Protein AF-T1DB66-F1 (afdb_monomer_lite)

Organism: NCBI:txid410659

InterPro domains:
  IPR004456 2,3-bisphosphoglycerate-independent phosphoglycerate mutase [PTHR31209] (3-156)
  IPR006124 Metalloenzyme [PF01676] (29-159)
  IPR017850 Alkaline-phosphatase-like, core domain superfamily [G3DSA:3.40.720.10] (2-160)
  IPR017850 Alkaline-phosphatase-like, core domain superfamily [SSF53649] (9-157)

Radius of gyration: 20.49 Å; chains: 1; bounding box: 53×34×54 Å

Foldseek 3Di:
DVFVVQLVVQCPDPVQVVCVVVVHDGPRGDDDDDDDDLDQDDAPCNVPVWAAAEEAQDPVRQVVCVSNVHHYDDDVQRNLELRRDLQRQLVSQVVCVVVTVYYHRDRNHLQVCLVVLHVPSNVVSVVSNVVSCVVVVVCVVPDDDDDDDPDDRHSDDPDD

Structure (mmCIF, N/CA/C/O backbone):
data_AF-T1DB66-F1
#
_entry.id   AF-T1DB66-F1
#
loop_
_atom_site.group_PDB
_atom_site.id
_atom_site.type_symbol
_atom_site.label_atom_id
_atom_site.label_alt_id
_atom_site.label_comp_id
_atom_site.label_asym_id
_atom_site.label_entity_id
_atom_site.label_seq_id
_atom_site.pdbx_PDB_ins_code
_atom_site.Cartn_x
_atom_site.Cartn_y
_atom_site.Cartn_z
_atom_site.occupancy
_atom_site.B_iso_or_equiv
_atom_site.auth_seq_id
_atom_site.auth_comp_id
_atom_site.auth_asym_id
_atom_site.auth_atom_id
_atom_site.pdbx_PDB_model_num
ATOM 1 N N . ALA A 1 1 ? 31.732 4.441 -11.601 1.00 86.69 1 ALA A N 1
ATOM 2 C CA . ALA A 1 1 ? 32.270 3.339 -10.769 1.00 86.69 1 ALA A CA 1
ATOM 3 C C . ALA A 1 1 ? 31.215 2.280 -10.429 1.00 86.69 1 ALA A C 1
ATOM 5 O O . ALA A 1 1 ? 31.373 1.146 -10.861 1.00 86.69 1 ALA A O 1
ATOM 6 N N . TYR A 1 2 ? 30.156 2.599 -9.664 1.00 96.38 2 TYR A N 1
ATOM 7 C CA . TYR A 1 2 ? 29.109 1.614 -9.329 1.00 96.38 2 TYR A CA 1
ATOM 8 C C . TYR A 1 2 ? 28.298 1.175 -10.556 1.00 96.38 2 TYR A C 1
ATOM 10 O O . TYR A 1 2 ? 28.236 -0.018 -10.832 1.00 96.38 2 TYR A O 1
ATOM 18 N N . LEU A 1 3 ? 27.742 2.133 -11.311 1.00 96.81 3 LEU A N 1
ATO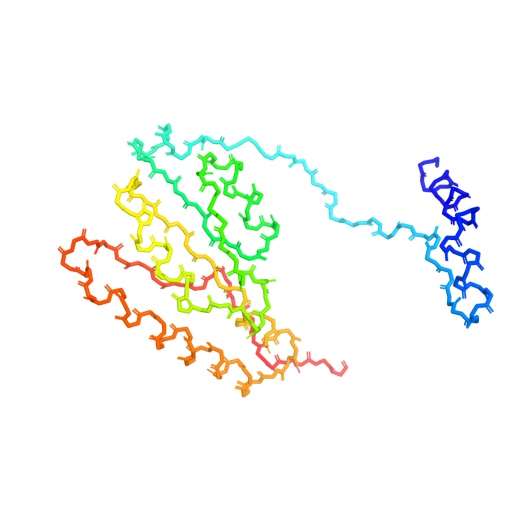M 19 C CA . LEU A 1 3 ? 26.930 1.846 -12.500 1.00 96.81 3 LEU A CA 1
ATOM 20 C C . LEU A 1 3 ? 27.727 1.089 -13.567 1.00 96.81 3 LEU A C 1
ATOM 22 O O . LEU A 1 3 ? 27.288 0.034 -14.000 1.00 96.81 3 LEU A O 1
ATOM 26 N N . ASP A 1 4 ? 28.958 1.516 -13.866 1.00 95.88 4 ASP A N 1
ATOM 27 C CA . ASP A 1 4 ? 29.831 0.796 -14.811 1.00 95.88 4 ASP A CA 1
ATOM 28 C C . ASP A 1 4 ? 30.073 -0.668 -14.409 1.00 95.88 4 ASP A C 1
ATOM 30 O O . ASP A 1 4 ? 30.190 -1.549 -15.259 1.00 95.88 4 ASP A O 1
ATOM 34 N N . LYS A 1 5 ? 30.180 -0.943 -13.102 1.00 97.44 5 LYS A N 1
ATOM 35 C CA . LYS A 1 5 ? 30.335 -2.307 -12.587 1.00 97.44 5 LYS A CA 1
ATOM 36 C C . LYS A 1 5 ? 29.024 -3.086 -12.683 1.00 97.44 5 LYS A C 1
ATOM 38 O O . LYS A 1 5 ? 29.056 -4.252 -13.062 1.00 97.44 5 LYS A O 1
ATOM 43 N N . ALA A 1 6 ? 27.902 -2.461 -12.333 1.00 97.38 6 ALA A N 1
ATOM 44 C CA . ALA A 1 6 ? 26.583 -3.071 -12.433 1.00 97.38 6 ALA A CA 1
ATOM 45 C C . ALA A 1 6 ? 26.258 -3.447 -13.882 1.00 97.38 6 ALA A C 1
ATOM 47 O O . ALA A 1 6 ? 25.860 -4.580 -14.122 1.00 97.38 6 ALA A O 1
ATOM 48 N N . MET A 1 7 ? 26.527 -2.552 -14.834 1.00 96.81 7 MET A N 1
ATOM 49 C CA . MET A 1 7 ? 26.301 -2.795 -16.256 1.00 96.81 7 MET A CA 1
ATOM 50 C C . MET A 1 7 ? 27.072 -4.014 -16.756 1.00 96.81 7 MET A C 1
ATOM 52 O O . MET A 1 7 ? 26.468 -4.920 -17.313 1.00 96.81 7 MET A O 1
ATOM 56 N N . LYS A 1 8 ? 28.371 -4.113 -16.444 1.00 96.75 8 LYS A N 1
ATOM 57 C CA . LYS A 1 8 ? 29.182 -5.293 -16.798 1.00 96.75 8 LYS A CA 1
ATOM 58 C C . LYS A 1 8 ? 28.616 -6.593 -16.225 1.00 96.75 8 LYS A C 1
ATOM 60 O O . LYS A 1 8 ? 28.530 -7.591 -16.926 1.00 96.75 8 LYS A O 1
ATOM 65 N N . ILE A 1 9 ? 28.220 -6.579 -14.950 1.00 97.69 9 ILE A N 1
ATOM 66 C CA . ILE A 1 9 ? 27.631 -7.756 -14.295 1.00 97.69 9 ILE A CA 1
ATOM 67 C C . ILE A 1 9 ? 26.308 -8.147 -14.964 1.00 97.69 9 ILE A C 1
ATOM 69 O O . ILE A 1 9 ? 26.048 -9.332 -15.157 1.00 97.69 9 ILE A O 1
ATOM 73 N N . LEU A 1 10 ? 25.469 -7.165 -15.293 1.00 97.75 10 LEU A N 1
ATOM 74 C CA . LEU A 1 10 ? 24.176 -7.410 -15.915 1.00 97.75 10 LEU A CA 1
ATOM 75 C C . LEU A 1 10 ? 24.330 -7.878 -17.367 1.00 97.75 10 LEU A C 1
ATOM 77 O O . LEU A 1 10 ? 23.611 -8.788 -17.764 1.00 97.75 10 LEU A O 1
ATOM 81 N N . ASP A 1 11 ? 25.261 -7.325 -18.142 1.00 96.38 11 ASP A N 1
ATOM 82 C CA . ASP A 1 11 ? 25.559 -7.778 -19.510 1.00 96.38 11 ASP A CA 1
ATOM 83 C C . ASP A 1 11 ? 25.968 -9.253 -19.553 1.00 96.38 11 ASP A C 1
ATOM 85 O O . ASP A 1 11 ? 25.517 -10.011 -20.414 1.00 96.38 11 ASP A O 1
ATOM 89 N N . ASP A 1 12 ? 26.775 -9.679 -18.582 1.00 96.88 12 ASP A N 1
ATOM 90 C CA . ASP A 1 12 ? 27.265 -11.053 -18.497 1.00 96.88 12 ASP A CA 1
ATOM 91 C C . ASP A 1 12 ? 26.245 -12.039 -17.897 1.00 96.88 12 ASP A C 1
ATOM 93 O O . ASP A 1 12 ? 26.504 -13.251 -17.879 1.00 96.88 12 ASP A O 1
ATOM 97 N N . SER A 1 13 ? 25.085 -11.559 -17.434 1.00 97.62 13 SER A N 1
ATOM 98 C CA . SER A 1 13 ? 24.057 -12.382 -16.789 1.00 97.62 13 SER A CA 1
ATOM 99 C C . SER A 1 13 ? 23.369 -13.333 -17.775 1.00 97.62 13 SER A C 1
ATOM 101 O O . SER A 1 13 ? 23.163 -13.023 -18.954 1.00 97.62 13 SER A O 1
ATOM 103 N N . GLU A 1 14 ? 22.987 -14.516 -17.291 1.00 98.06 14 GLU A N 1
ATOM 104 C CA . GLU A 1 14 ? 22.322 -15.526 -18.122 1.00 98.06 14 GLU A CA 1
ATOM 105 C C . GLU A 1 14 ? 20.940 -15.048 -18.588 1.00 98.06 14 GLU A C 1
ATOM 107 O O . GLU A 1 14 ? 20.538 -15.288 -19.728 1.00 98.06 14 GLU A O 1
ATOM 112 N N . GLU A 1 15 ? 20.241 -14.288 -17.745 1.00 97.50 15 GLU A N 1
ATOM 113 C CA . GLU A 1 15 ? 18.956 -13.673 -18.063 1.00 97.50 15 GLU A CA 1
ATOM 114 C C . GLU A 1 15 ? 19.081 -12.702 -19.240 1.00 97.50 15 GLU A C 1
ATOM 116 O O . GLU A 1 15 ? 18.256 -12.741 -20.155 1.00 97.50 15 GLU A O 1
ATOM 121 N N . ASN A 1 16 ? 20.115 -11.854 -19.263 1.00 97.81 16 ASN A N 1
ATOM 122 C CA . ASN A 1 16 ? 20.327 -10.920 -20.368 1.00 97.81 16 ASN A CA 1
ATOM 123 C C . ASN A 1 16 ? 20.791 -11.623 -21.645 1.00 97.81 16 ASN A C 1
ATOM 125 O O . ASN A 1 16 ? 20.285 -11.305 -22.725 1.00 97.81 16 ASN A O 1
ATOM 129 N N . LYS A 1 17 ? 21.641 -12.649 -21.540 1.00 97.56 17 LYS A N 1
ATOM 130 C CA . LYS A 1 17 ? 22.000 -13.508 -22.683 1.00 97.56 17 LYS A CA 1
ATOM 131 C C . LYS A 1 17 ? 20.776 -14.186 -23.299 1.00 97.56 17 LYS A C 1
ATOM 133 O O . LYS A 1 17 ? 20.667 -14.275 -24.522 1.00 97.56 17 LYS A O 1
ATOM 138 N N . GLU A 1 18 ? 19.843 -14.662 -22.480 1.00 98.00 18 GLU A N 1
ATOM 139 C CA . GLU A 1 18 ? 18.591 -15.269 -22.946 1.00 98.00 18 GLU A CA 1
ATOM 140 C C . GLU A 1 18 ? 17.634 -14.238 -23.568 1.00 98.00 18 GLU A C 1
ATOM 142 O O . GLU A 1 18 ? 16.999 -14.520 -24.586 1.00 98.00 18 GLU A O 1
ATOM 147 N N . ARG A 1 19 ? 17.549 -13.020 -23.015 1.00 97.88 19 ARG A N 1
ATOM 148 C CA . ARG A 1 19 ? 16.774 -11.920 -23.620 1.00 97.88 19 ARG A CA 1
ATOM 149 C C . ARG A 1 19 ? 17.280 -11.586 -25.019 1.00 97.88 19 ARG A C 1
ATOM 151 O O . ARG A 1 19 ? 16.474 -11.530 -25.946 1.00 97.88 19 ARG A O 1
ATOM 158 N N . VAL A 1 20 ? 18.596 -11.448 -25.181 1.00 97.25 20 VAL A N 1
ATOM 159 C CA . VAL A 1 20 ? 19.226 -11.170 -26.480 1.00 97.25 20 VAL A CA 1
ATOM 160 C C . VAL A 1 20 ? 18.987 -12.316 -27.465 1.00 97.25 20 VAL A C 1
ATOM 162 O O . VAL A 1 20 ? 18.602 -12.058 -28.603 1.00 97.25 20 VAL A O 1
ATOM 165 N N . ARG A 1 21 ? 19.109 -13.582 -27.032 1.00 97.94 21 ARG A N 1
ATOM 166 C CA . ARG A 1 21 ? 18.758 -14.755 -27.861 1.00 97.94 21 ARG A CA 1
ATOM 167 C C . ARG A 1 21 ? 17.312 -14.723 -28.363 1.00 97.94 21 ARG A C 1
ATOM 169 O O . ARG A 1 21 ? 17.048 -15.166 -29.476 1.00 97.94 21 ARG A O 1
ATOM 176 N N . LYS A 1 22 ? 16.386 -14.176 -27.572 1.00 98.12 22 LYS A N 1
ATOM 177 C CA . LYS A 1 22 ? 14.971 -13.979 -27.935 1.00 98.12 22 LYS A CA 1
ATOM 178 C C . LYS A 1 22 ? 14.699 -12.701 -28.741 1.00 98.12 22 LYS A C 1
ATOM 180 O O . LYS A 1 22 ? 13.539 -12.412 -29.020 1.00 98.12 22 LYS A O 1
ATOM 185 N N . GLY A 1 23 ? 15.723 -11.919 -29.087 1.00 97.88 23 GLY A N 1
ATOM 186 C CA . GLY A 1 23 ? 15.567 -10.629 -29.769 1.00 97.88 23 GLY A CA 1
ATOM 187 C C . GLY A 1 23 ? 14.956 -9.526 -28.894 1.00 97.88 23 GLY A C 1
ATOM 188 O O . GLY A 1 23 ? 14.465 -8.530 -29.420 1.00 97.88 23 GLY A O 1
ATOM 189 N N . LEU A 1 24 ? 14.954 -9.692 -27.568 1.00 97.88 24 LEU A N 1
ATOM 190 C CA . LEU A 1 24 ? 14.481 -8.685 -26.618 1.00 97.88 24 LEU A CA 1
ATOM 191 C C . LEU A 1 24 ? 15.626 -7.735 -26.219 1.00 97.88 24 LEU A C 1
ATOM 193 O O . LEU A 1 24 ? 16.776 -8.172 -26.142 1.00 97.88 24 LEU A O 1
ATOM 197 N N . PRO A 1 25 ? 15.333 -6.465 -25.873 1.00 96.94 25 PRO A N 1
ATOM 198 C CA . PRO A 1 25 ? 16.341 -5.546 -25.344 1.00 96.94 25 PRO A CA 1
ATOM 199 C C . PRO A 1 25 ? 16.990 -6.082 -24.060 1.00 96.94 25 PRO A C 1
ATOM 201 O O . PRO A 1 25 ? 16.287 -6.618 -23.196 1.00 96.94 25 PRO A O 1
ATOM 204 N N . SER A 1 26 ? 18.300 -5.905 -23.886 1.00 96.88 26 SER A N 1
ATOM 205 C CA . SER A 1 26 ? 18.981 -6.194 -22.618 1.00 96.88 26 SER A CA 1
ATOM 206 C C . SER A 1 26 ? 18.469 -5.278 -21.500 1.00 96.88 26 SER A C 1
ATOM 208 O O . SER A 1 26 ? 18.137 -4.115 -21.718 1.00 96.88 26 SER A O 1
ATOM 210 N N . ALA A 1 27 ? 18.387 -5.811 -20.287 1.00 97.00 27 ALA A N 1
ATOM 211 C CA . ALA A 1 27 ? 18.134 -5.074 -19.055 1.00 97.00 27 ALA A CA 1
ATOM 212 C C . ALA A 1 27 ? 19.462 -4.922 -18.294 1.00 97.00 27 ALA A C 1
ATOM 214 O O . ALA A 1 27 ? 19.671 -5.544 -17.252 1.00 97.00 27 ALA A O 1
ATOM 215 N N . ASN A 1 28 ? 20.392 -4.169 -18.877 1.00 96.62 28 ASN A N 1
ATOM 216 C CA . ASN A 1 28 ? 21.776 -4.042 -18.415 1.00 96.62 28 ASN A CA 1
ATOM 217 C C . ASN A 1 28 ? 22.108 -2.692 -17.769 1.00 96.62 28 ASN A C 1
ATOM 219 O O . ASN A 1 28 ? 23.195 -2.534 -17.233 1.00 96.62 28 ASN A O 1
ATOM 223 N N . GLU A 1 29 ? 21.178 -1.741 -17.759 1.00 96.38 29 GLU A N 1
ATOM 224 C CA . GLU A 1 29 ? 21.390 -0.425 -17.156 1.00 96.38 29 GLU A CA 1
ATOM 225 C C . GLU A 1 29 ? 20.513 -0.231 -15.913 1.00 96.38 29 GLU A C 1
ATOM 227 O O . GLU A 1 29 ? 19.344 -0.631 -15.888 1.00 96.38 29 GLU A O 1
ATOM 232 N N . LEU A 1 30 ? 21.063 0.415 -14.880 1.00 96.50 30 LEU A N 1
ATOM 233 C CA . LEU A 1 30 ? 20.331 0.737 -13.654 1.00 96.50 30 LEU A CA 1
ATOM 234 C C . LEU A 1 30 ? 19.946 2.218 -13.635 1.00 96.50 30 LEU A C 1
ATOM 236 O O . LEU A 1 30 ? 20.752 3.090 -13.314 1.00 96.50 30 LEU A O 1
ATOM 240 N N . LEU A 1 31 ? 18.669 2.502 -13.897 1.00 96.31 31 LEU A N 1
ATOM 241 C CA . LEU A 1 31 ? 18.116 3.855 -13.804 1.00 96.31 31 LEU A CA 1
ATOM 242 C C . LEU A 1 31 ? 17.861 4.238 -12.340 1.00 96.31 31 LEU A C 1
ATOM 244 O O . LEU A 1 31 ? 16.771 4.038 -11.798 1.00 96.31 31 LEU A O 1
ATOM 248 N N . LEU A 1 32 ? 18.883 4.788 -11.687 1.00 95.19 32 LEU A N 1
ATOM 249 C CA . LEU A 1 32 ? 18.780 5.278 -10.315 1.00 95.19 32 LEU A CA 1
ATOM 250 C C . LEU A 1 32 ? 18.108 6.653 -10.277 1.00 95.19 32 LEU A C 1
ATOM 252 O O . LEU A 1 32 ? 18.472 7.567 -11.014 1.00 95.19 32 LEU A O 1
ATOM 256 N N . ARG A 1 33 ? 17.143 6.817 -9.373 1.00 95.88 33 ARG A N 1
ATOM 257 C CA . ARG A 1 33 ? 16.490 8.101 -9.094 1.00 95.88 33 ARG A CA 1
ATOM 258 C C . ARG A 1 33 ? 15.990 8.145 -7.656 1.00 95.88 33 ARG A C 1
ATOM 260 O O . ARG A 1 33 ? 15.831 7.102 -7.030 1.00 95.88 33 ARG A O 1
ATOM 267 N N . GLY A 1 34 ? 15.694 9.346 -7.161 1.00 91.62 34 GLY A N 1
ATOM 268 C CA . GLY A 1 34 ? 15.118 9.525 -5.825 1.00 91.62 34 GLY A CA 1
ATOM 269 C C . GLY A 1 34 ? 16.110 9.233 -4.700 1.00 91.62 34 GLY A C 1
ATOM 270 O O . GLY A 1 34 ? 15.772 8.528 -3.755 1.00 91.62 34 GLY A O 1
ATOM 271 N N . ALA A 1 35 ? 17.339 9.750 -4.812 1.00 93.81 35 ALA A N 1
ATOM 272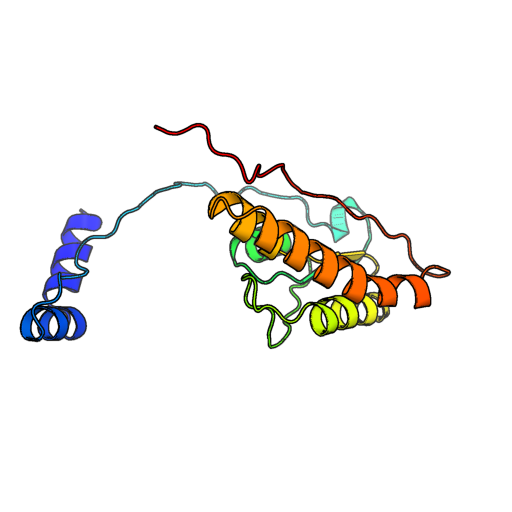 C CA . ALA A 1 35 ? 18.302 9.685 -3.719 1.00 93.81 35 ALA A CA 1
ATOM 273 C C . ALA A 1 35 ? 17.697 10.335 -2.465 1.00 93.81 35 ALA A C 1
ATOM 275 O O . ALA A 1 35 ? 17.283 11.493 -2.496 1.00 93.81 35 ALA A O 1
ATOM 276 N N . GLY A 1 36 ? 17.633 9.573 -1.378 1.00 89.19 36 GLY A N 1
ATOM 277 C CA . GLY A 1 36 ? 17.055 10.005 -0.115 1.00 89.19 36 GLY A CA 1
ATOM 278 C C . GLY A 1 36 ? 17.948 9.605 1.049 1.00 89.19 36 GLY A C 1
ATOM 279 O O . GLY A 1 36 ? 18.644 8.592 0.996 1.00 89.19 36 GLY A O 1
ATOM 280 N N . VAL A 1 37 ? 17.913 10.410 2.107 1.00 92.94 37 VAL A N 1
ATOM 281 C CA . VAL A 1 37 ? 18.499 10.069 3.405 1.00 92.94 37 VAL A CA 1
ATOM 282 C C . VAL A 1 37 ? 17.366 9.607 4.307 1.00 92.94 37 VAL A C 1
ATOM 284 O O . VAL A 1 37 ? 16.317 10.247 4.346 1.00 92.94 37 VAL A O 1
ATOM 287 N N . THR A 1 38 ? 17.566 8.507 5.029 1.00 91.12 38 THR A N 1
ATOM 288 C CA . THR A 1 38 ? 16.563 8.000 5.968 1.00 91.12 38 THR A CA 1
ATOM 289 C C . THR A 1 38 ? 16.335 9.024 7.085 1.00 91.12 38 THR A C 1
ATOM 291 O O . THR A 1 38 ? 17.267 9.281 7.855 1.00 91.12 38 THR A O 1
ATOM 294 N N . PRO A 1 39 ? 15.134 9.622 7.201 1.00 90.69 39 PRO A N 1
ATOM 295 C CA . PRO A 1 39 ? 14.848 10.548 8.284 1.00 90.69 39 PRO A CA 1
ATOM 296 C C . PRO A 1 39 ? 14.785 9.790 9.611 1.00 90.69 39 PRO A C 1
ATOM 298 O O . PRO A 1 39 ? 14.406 8.619 9.659 1.00 90.69 39 PRO A O 1
ATOM 301 N N . ARG A 1 40 ? 15.124 10.474 10.706 1.00 91.44 40 ARG A N 1
ATOM 302 C CA . ARG A 1 40 ? 14.807 9.982 12.049 1.00 91.44 40 ARG A CA 1
ATOM 303 C C . ARG A 1 40 ? 13.419 10.477 12.415 1.00 91.44 40 ARG A C 1
ATOM 305 O O . ARG A 1 40 ? 13.203 11.683 12.486 1.00 91.44 40 ARG A O 1
ATOM 312 N N . LEU A 1 41 ? 12.502 9.542 12.614 1.00 94.25 41 LEU A N 1
ATOM 313 C CA . LEU A 1 41 ? 11.178 9.818 13.149 1.00 94.25 41 LEU A CA 1
ATOM 314 C C . LEU A 1 41 ? 11.156 9.381 14.612 1.00 94.25 41 LEU A C 1
ATOM 316 O O . LEU A 1 41 ? 11.729 8.350 14.956 1.00 94.25 41 LEU A O 1
ATOM 320 N N . GLU A 1 42 ? 10.508 10.175 15.457 1.00 96.44 42 GLU A N 1
ATOM 321 C CA . GLU A 1 42 ? 10.105 9.719 16.785 1.00 96.44 42 GLU A CA 1
ATOM 322 C C . GLU A 1 42 ? 9.095 8.570 16.607 1.00 96.44 42 GLU A C 1
ATOM 324 O O . GLU A 1 42 ? 8.119 8.748 15.863 1.00 96.44 42 GLU A O 1
ATOM 329 N N . PRO A 1 43 ? 9.318 7.390 17.214 1.00 97.50 43 PRO A N 1
ATOM 330 C CA . PRO A 1 43 ? 8.386 6.274 17.123 1.00 97.50 43 PRO A CA 1
ATOM 331 C C . PRO A 1 43 ? 6.978 6.669 17.576 1.00 97.50 43 PRO A C 1
ATOM 333 O O . PRO A 1 43 ? 6.798 7.362 18.575 1.00 97.50 43 PRO A O 1
ATOM 336 N N . PHE A 1 44 ? 5.960 6.184 16.868 1.00 98.25 44 PHE A N 1
ATOM 337 C CA . PHE A 1 44 ? 4.554 6.508 17.111 1.00 98.25 44 PHE A CA 1
ATOM 338 C C . PHE A 1 44 ? 4.139 6.255 18.565 1.00 98.25 44 PHE A C 1
ATOM 340 O O . PHE A 1 44 ? 3.499 7.105 19.182 1.00 98.25 44 PHE A O 1
ATOM 347 N N . LYS A 1 45 ? 4.577 5.124 19.132 1.00 98.12 45 LYS A N 1
ATOM 348 C CA . LYS A 1 45 ? 4.338 4.776 20.534 1.00 98.12 45 LYS A CA 1
ATOM 349 C C . LYS A 1 45 ? 4.970 5.768 21.509 1.00 98.12 45 LYS A C 1
ATOM 351 O O . LYS A 1 45 ? 4.344 6.105 22.504 1.00 98.12 45 LYS A O 1
ATOM 356 N N . GLU A 1 46 ? 6.182 6.244 21.237 1.00 98.00 46 GLU A N 1
ATOM 357 C CA . GLU A 1 46 ? 6.861 7.222 22.099 1.00 98.00 46 GLU A CA 1
ATOM 358 C C . GLU A 1 46 ? 6.150 8.576 22.049 1.00 98.00 46 GLU A C 1
ATOM 360 O O . GLU A 1 46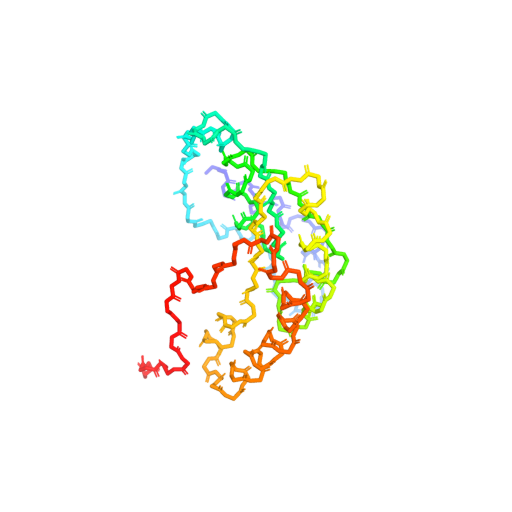 ? 5.897 9.184 23.086 1.00 98.00 46 GLU A O 1
ATOM 365 N N . LYS A 1 47 ? 5.735 8.991 20.849 1.00 98.06 47 LYS A N 1
ATOM 366 C CA . LYS A 1 47 ? 5.087 10.282 20.624 1.00 98.06 47 LYS A CA 1
ATOM 367 C C . LYS A 1 47 ? 3.655 10.362 21.159 1.00 98.06 47 LYS A C 1
ATOM 369 O O . LYS A 1 47 ? 3.241 11.410 21.651 1.00 98.06 47 LYS A O 1
ATOM 374 N N . TYR A 1 48 ? 2.876 9.292 21.001 1.00 98.19 48 TYR A N 1
ATOM 375 C CA . TYR A 1 48 ? 1.434 9.292 21.286 1.00 98.19 48 TYR A CA 1
ATOM 376 C C . TYR A 1 48 ? 1.023 8.367 22.436 1.00 98.19 48 TYR A C 1
ATOM 378 O O . TYR A 1 48 ? -0.115 8.449 22.886 1.00 98.19 48 TYR A O 1
ATOM 386 N N . GLY A 1 49 ? 1.911 7.494 22.918 1.00 98.19 49 GLY A N 1
ATOM 387 C CA . GLY A 1 49 ? 1.590 6.511 23.958 1.00 98.19 49 GLY A CA 1
ATOM 388 C C . GLY A 1 49 ? 0.684 5.365 23.491 1.00 98.19 49 GLY A C 1
ATOM 389 O O . GLY A 1 49 ? 0.157 4.648 24.333 1.00 98.19 49 GLY A O 1
ATOM 390 N N . LEU A 1 50 ? 0.497 5.204 22.176 1.00 98.12 50 LEU A N 1
ATOM 391 C CA . LEU A 1 50 ? -0.434 4.255 21.558 1.00 98.12 50 LEU A CA 1
ATOM 392 C C . LEU A 1 50 ? 0.303 3.196 20.732 1.00 98.12 50 LEU A C 1
ATOM 394 O O . LEU A 1 50 ? 1.299 3.500 20.068 1.00 98.12 50 LEU A O 1
ATOM 398 N N . GLU A 1 51 ? -0.214 1.970 20.717 1.00 98.06 51 GLU A N 1
ATOM 399 C CA . GLU A 1 51 ? 0.251 0.908 19.822 1.00 98.06 51 GLU A CA 1
ATOM 400 C C . GLU A 1 51 ? -0.397 1.067 18.444 1.00 98.06 51 GLU A C 1
ATOM 402 O O . GLU A 1 51 ? -1.620 1.076 18.298 1.00 98.06 51 GLU A O 1
ATOM 407 N N . GLY A 1 52 ? 0.431 1.206 17.411 1.00 98.38 52 GLY A N 1
ATOM 408 C CA . GLY A 1 52 ? -0.029 1.483 16.056 1.00 98.38 52 GLY A CA 1
ATOM 409 C C . GLY A 1 52 ? 0.337 0.384 15.065 1.00 98.38 52 GLY A C 1
ATOM 410 O O . GLY A 1 52 ? 1.431 -0.178 15.121 1.00 98.38 52 GLY A O 1
ATOM 411 N N . ALA A 1 53 ? -0.540 0.126 14.099 1.00 98.69 53 ALA A N 1
ATOM 412 C CA . ALA A 1 53 ? -0.301 -0.792 12.992 1.00 98.69 53 ALA A CA 1
ATOM 413 C C . ALA A 1 53 ? -0.528 -0.131 11.623 1.00 98.69 53 ALA A C 1
ATOM 415 O O . ALA A 1 53 ? -1.227 0.872 11.495 1.00 98.69 53 ALA A O 1
ATOM 416 N N . CYS A 1 54 ? 0.072 -0.694 10.574 1.00 98.62 54 CYS A N 1
ATOM 417 C CA . CYS A 1 54 ? -0.036 -0.218 9.197 1.00 98.62 54 CYS A CA 1
ATOM 418 C C . CYS A 1 54 ? -0.301 -1.386 8.243 1.00 98.62 54 CYS A C 1
ATOM 420 O O . CYS A 1 54 ? 0.499 -2.319 8.152 1.00 98.62 54 CYS A O 1
ATOM 422 N N . LEU A 1 55 ? -1.404 -1.309 7.498 1.00 98.44 55 LEU A N 1
ATOM 423 C CA . LEU A 1 55 ? -1.763 -2.235 6.431 1.00 98.44 55 LEU A CA 1
ATOM 424 C C . LEU A 1 55 ? -1.780 -1.482 5.099 1.00 98.44 55 LEU A C 1
ATOM 426 O O . LEU A 1 55 ? -2.676 -0.687 4.813 1.00 98.44 55 LEU A O 1
ATOM 430 N N . ALA A 1 56 ? -0.806 -1.774 4.240 1.00 97.31 56 ALA A N 1
ATOM 431 C CA . ALA A 1 56 ? -0.698 -1.183 2.912 1.00 97.31 56 ALA A CA 1
ATOM 432 C C . ALA A 1 56 ? -0.286 -2.231 1.873 1.00 97.31 56 ALA A C 1
ATOM 434 O O . ALA A 1 56 ? 0.350 -3.230 2.195 1.00 97.31 56 ALA A O 1
ATOM 435 N N . GLY A 1 57 ? -0.652 -1.990 0.611 1.00 92.88 57 GLY A N 1
ATOM 436 C CA . GLY A 1 57 ? -0.292 -2.869 -0.510 1.00 92.88 57 GLY A CA 1
ATOM 437 C C . GLY A 1 57 ? 0.983 -2.458 -1.251 1.00 92.88 57 GLY A C 1
ATOM 438 O O . GLY A 1 57 ? 1.323 -3.086 -2.245 1.00 92.88 57 GLY A O 1
ATOM 439 N N . ILE A 1 58 ? 1.659 -1.381 -0.826 1.00 94.25 58 ILE A N 1
ATOM 440 C CA . ILE A 1 58 ? 2.834 -0.843 -1.525 1.00 94.25 58 ILE A CA 1
ATOM 441 C C . ILE A 1 58 ? 4.029 -0.608 -0.587 1.00 94.25 58 ILE A C 1
ATOM 443 O O . ILE A 1 58 ? 3.830 -0.119 0.530 1.00 94.25 58 ILE A O 1
ATOM 447 N N . PRO A 1 59 ? 5.273 -0.870 -1.049 1.00 94.56 59 PRO A N 1
ATOM 448 C CA . PRO A 1 59 ? 6.476 -0.750 -0.225 1.00 94.56 59 PRO A CA 1
ATOM 449 C C . PRO A 1 59 ? 6.705 0.635 0.379 1.00 94.56 59 PRO A C 1
ATOM 451 O O . PRO A 1 59 ? 7.170 0.730 1.511 1.00 94.56 59 PRO A O 1
ATOM 454 N N . LEU A 1 60 ? 6.368 1.706 -0.351 1.00 95.19 60 LEU A N 1
ATOM 455 C CA . LEU A 1 60 ? 6.590 3.082 0.104 1.00 95.19 60 LEU A CA 1
ATOM 456 C C . LEU A 1 60 ? 5.861 3.363 1.426 1.00 95.19 60 LEU A C 1
ATOM 458 O O . LEU A 1 60 ? 6.479 3.798 2.393 1.00 95.19 60 LEU A O 1
ATOM 462 N N . ILE A 1 61 ? 4.565 3.047 1.491 1.00 96.88 61 ILE A N 1
ATOM 463 C CA . ILE A 1 61 ? 3.743 3.300 2.681 1.00 96.88 61 ILE A CA 1
ATOM 464 C C . ILE A 1 61 ? 4.142 2.373 3.830 1.00 96.88 61 ILE A C 1
ATOM 466 O O . ILE A 1 61 ? 4.252 2.824 4.968 1.00 96.88 61 ILE A O 1
ATOM 470 N N . THR A 1 62 ? 4.440 1.098 3.551 1.00 96.69 62 THR A N 1
ATOM 471 C CA . THR A 1 62 ? 4.955 0.194 4.592 1.00 96.69 62 THR A CA 1
ATOM 472 C C . THR A 1 62 ? 6.326 0.633 5.109 1.00 96.69 62 THR A C 1
ATOM 474 O O . THR A 1 62 ? 6.612 0.472 6.289 1.00 96.69 62 THR A O 1
ATOM 477 N N . GLY A 1 63 ? 7.167 1.226 4.258 1.00 96.00 63 GLY A N 1
ATOM 478 C CA . GLY A 1 63 ? 8.460 1.780 4.654 1.00 96.00 63 GLY A CA 1
ATOM 479 C C . GLY A 1 63 ? 8.301 2.960 5.610 1.00 96.00 63 GLY A C 1
ATOM 480 O O . GLY A 1 63 ? 8.950 2.987 6.652 1.00 96.00 63 GLY A O 1
ATOM 481 N N . ILE A 1 64 ? 7.385 3.884 5.304 1.00 96.19 64 ILE A N 1
ATOM 482 C CA . ILE A 1 64 ? 7.043 5.010 6.189 1.00 96.19 64 ILE A CA 1
ATOM 483 C C . ILE A 1 64 ? 6.459 4.502 7.511 1.00 96.19 64 ILE A C 1
ATOM 485 O O . ILE A 1 64 ? 6.902 4.933 8.571 1.00 96.19 64 ILE A O 1
ATOM 489 N N . GLY A 1 65 ? 5.519 3.551 7.464 1.00 97.25 65 GLY A N 1
ATOM 490 C CA . GLY A 1 65 ? 4.946 2.947 8.669 1.00 97.25 65 GLY A CA 1
ATOM 491 C C . GLY A 1 65 ? 6.012 2.308 9.560 1.00 97.25 65 GLY A C 1
ATOM 492 O O . GLY A 1 65 ? 6.018 2.537 10.763 1.00 97.25 65 GLY A O 1
ATOM 493 N N . ASN A 1 66 ? 6.967 1.590 8.964 1.00 96.88 66 ASN A N 1
ATOM 494 C CA . ASN A 1 66 ? 8.087 0.998 9.692 1.00 96.88 66 ASN A CA 1
ATOM 495 C C . ASN A 1 66 ? 9.012 2.056 10.309 1.00 96.88 66 ASN A C 1
ATOM 497 O O . ASN A 1 66 ? 9.413 1.917 11.459 1.00 96.88 66 ASN A O 1
ATOM 501 N N . LEU A 1 67 ? 9.331 3.128 9.572 1.00 97.00 67 LEU A N 1
ATOM 502 C CA . LEU A 1 67 ? 10.132 4.239 10.101 1.00 97.00 67 LEU A CA 1
ATOM 503 C C . LEU A 1 67 ? 9.437 4.949 11.267 1.00 97.00 67 LEU A C 1
ATOM 505 O O . LEU A 1 67 ? 10.110 5.391 12.190 1.00 97.00 67 LEU A O 1
ATOM 509 N N . ALA A 1 68 ? 8.107 5.031 11.239 1.00 97.38 68 ALA A N 1
ATOM 510 C CA . ALA A 1 68 ? 7.300 5.567 12.328 1.00 97.38 68 ALA A CA 1
ATOM 511 C C . ALA A 1 68 ? 7.091 4.566 13.482 1.00 97.38 68 ALA A C 1
ATOM 513 O O . ALA A 1 68 ? 6.407 4.894 14.445 1.00 97.38 68 ALA A O 1
ATOM 514 N N . GLY A 1 69 ? 7.642 3.350 13.413 1.00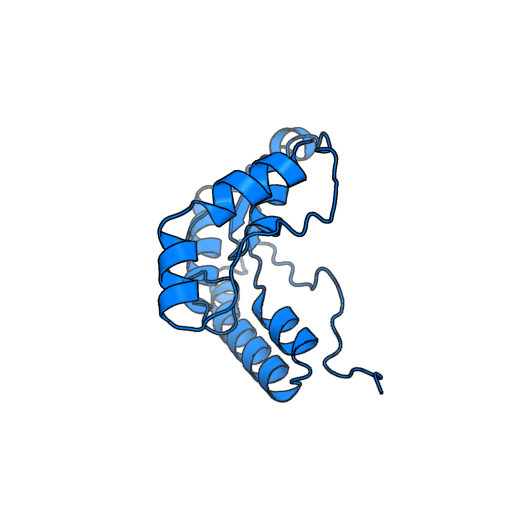 97.75 69 GLY A N 1
ATOM 515 C CA . GLY A 1 69 ? 7.495 2.336 14.461 1.00 97.75 69 GLY A CA 1
ATOM 516 C C . GLY A 1 69 ? 6.131 1.636 14.497 1.00 97.75 69 GLY A C 1
ATOM 517 O O . GLY A 1 69 ? 5.792 1.038 15.512 1.00 97.75 69 GLY A O 1
ATOM 518 N N . LEU A 1 70 ? 5.344 1.692 13.418 1.00 98.50 70 LEU A N 1
ATOM 519 C CA . LEU A 1 70 ? 4.070 0.976 13.318 1.00 98.50 70 LEU A CA 1
ATOM 520 C C . LEU A 1 70 ? 4.292 -0.509 13.005 1.00 98.50 70 LEU A C 1
ATOM 522 O O . LEU A 1 70 ? 5.114 -0.871 12.155 1.00 98.50 70 LEU A O 1
ATOM 526 N N . LYS A 1 71 ? 3.482 -1.382 13.607 1.00 98.50 71 LYS A N 1
ATOM 527 C CA . LYS A 1 71 ? 3.437 -2.806 13.268 1.00 98.50 71 LYS A CA 1
ATOM 528 C C . LYS A 1 71 ? 2.947 -2.993 11.833 1.00 98.50 71 LYS A C 1
ATOM 530 O O . LYS A 1 71 ? 1.809 -2.676 11.503 1.00 98.50 71 LYS A O 1
ATOM 535 N N . LEU A 1 72 ? 3.784 -3.561 10.968 1.00 98.38 72 LEU A N 1
ATOM 536 C CA . LEU A 1 72 ? 3.374 -3.861 9.596 1.00 98.38 72 LEU A CA 1
ATOM 537 C C . LEU A 1 72 ? 2.475 -5.098 9.541 1.00 98.38 72 LEU A C 1
ATOM 539 O O . LEU A 1 72 ? 2.899 -6.205 9.881 1.00 98.38 72 LEU A O 1
ATOM 543 N N . LEU A 1 73 ? 1.257 -4.907 9.048 1.00 98.00 73 LEU A N 1
ATOM 544 C CA . LEU A 1 73 ? 0.289 -5.964 8.796 1.00 98.00 73 LEU A CA 1
ATOM 545 C C . LEU A 1 73 ? 0.398 -6.430 7.345 1.00 98.00 73 LEU A C 1
ATOM 547 O O . LEU A 1 73 ? 0.610 -5.637 6.425 1.00 98.00 73 LEU A O 1
ATOM 551 N N . ARG A 1 74 ? 0.228 -7.736 7.131 1.00 94.62 74 ARG A N 1
ATOM 552 C CA . ARG A 1 74 ? 0.202 -8.347 5.799 1.00 94.62 74 ARG A CA 1
ATOM 553 C C . ARG A 1 74 ? -1.143 -9.014 5.578 1.00 94.62 74 ARG A C 1
ATOM 555 O O . ARG A 1 74 ? -1.617 -9.740 6.443 1.00 94.62 74 ARG A O 1
ATOM 562 N N . HIS A 1 75 ? -1.710 -8.803 4.396 1.00 95.88 75 HIS A N 1
ATOM 563 C CA . HIS A 1 75 ? -2.942 -9.454 3.965 1.00 95.88 75 HIS A CA 1
ATOM 564 C C . HIS A 1 75 ? -2.732 -10.078 2.581 1.00 95.88 75 HIS A C 1
ATOM 566 O O . HIS A 1 75 ? -2.343 -9.354 1.655 1.00 95.88 75 HIS A O 1
ATOM 572 N N . PRO A 1 76 ? -2.948 -11.395 2.408 1.00 95.38 76 PRO A N 1
ATOM 573 C CA . PRO A 1 76 ? -2.986 -12.009 1.084 1.00 95.38 76 PRO A CA 1
ATOM 574 C C . PRO A 1 76 ? -4.000 -11.286 0.188 1.00 95.38 76 PRO A C 1
ATOM 576 O O . PRO A 1 76 ? -5.141 -11.091 0.581 1.00 95.38 76 PRO A O 1
ATOM 579 N N . GLY A 1 77 ? -3.587 -10.851 -1.004 1.00 94.19 77 GLY A N 1
ATOM 580 C CA . GLY A 1 77 ? -4.444 -10.054 -1.896 1.00 94.19 77 GLY A CA 1
ATOM 581 C C . GLY A 1 77 ? -4.337 -8.535 -1.711 1.00 94.19 77 GLY A C 1
ATOM 582 O O . GLY A 1 77 ? -4.965 -7.787 -2.457 1.00 94.19 77 GLY A O 1
ATOM 583 N N . ALA A 1 78 ? -3.503 -8.030 -0.794 1.00 95.38 78 ALA A N 1
ATOM 584 C CA . ALA A 1 78 ? -3.137 -6.611 -0.754 1.00 95.38 78 ALA A CA 1
ATOM 585 C C . ALA A 1 78 ? -2.091 -6.266 -1.836 1.00 95.38 78 ALA A C 1
ATOM 587 O O . ALA A 1 78 ? -0.927 -6.026 -1.532 1.00 95.38 78 ALA A O 1
ATOM 588 N N . THR A 1 79 ? -2.502 -6.245 -3.107 1.00 95.50 79 THR A N 1
ATOM 589 C CA . THR A 1 79 ? -1.601 -6.128 -4.276 1.00 95.50 79 THR A CA 1
ATOM 590 C C . THR A 1 79 ? -1.036 -4.724 -4.507 1.00 95.50 79 THR A C 1
ATOM 592 O O . THR A 1 79 ? -0.088 -4.553 -5.272 1.00 95.50 79 THR A O 1
ATOM 595 N N . GLY A 1 80 ? -1.650 -3.698 -3.906 1.00 93.75 80 GLY A N 1
ATOM 596 C CA . GLY A 1 80 ? -1.321 -2.296 -4.192 1.00 93.75 80 GLY A CA 1
ATOM 597 C C . GLY A 1 80 ? -1.814 -1.805 -5.559 1.00 93.75 80 GLY A C 1
ATOM 598 O O . GLY A 1 80 ? -1.442 -0.711 -5.983 1.00 93.75 80 GLY A O 1
ATOM 599 N N . ARG A 1 81 ? -2.653 -2.591 -6.241 1.00 95.31 81 ARG A N 1
ATOM 600 C CA . ARG A 1 81 ? -3.236 -2.307 -7.559 1.00 95.31 81 ARG A CA 1
ATOM 601 C C . ARG A 1 81 ? -4.769 -2.322 -7.488 1.00 95.31 81 ARG A C 1
ATOM 603 O O . ARG A 1 81 ? -5.347 -2.462 -6.412 1.00 95.31 81 ARG A O 1
ATOM 610 N N . VAL A 1 82 ? -5.428 -2.130 -8.632 1.00 96.44 82 VAL A N 1
ATOM 611 C CA . VAL A 1 82 ? -6.901 -2.093 -8.756 1.00 96.44 82 VAL A CA 1
ATOM 612 C C . VAL A 1 82 ? -7.586 -3.452 -8.543 1.00 96.44 82 VAL A C 1
ATOM 614 O O . VAL A 1 82 ? -8.796 -3.508 -8.351 1.00 96.44 82 VAL A O 1
ATOM 617 N N . ASP A 1 83 ? -6.818 -4.541 -8.561 1.00 96.06 83 ASP A N 1
ATOM 618 C CA . ASP A 1 83 ? -7.249 -5.917 -8.284 1.00 96.06 83 ASP A CA 1
ATOM 619 C C . ASP A 1 83 ? -7.064 -6.323 -6.808 1.00 96.06 83 ASP A C 1
ATOM 621 O O . ASP A 1 83 ? -7.198 -7.495 -6.464 1.00 96.06 83 ASP A O 1
ATOM 625 N N . THR A 1 84 ? -6.734 -5.371 -5.927 1.00 97.75 84 THR A N 1
ATOM 626 C CA . THR A 1 84 ? -6.530 -5.641 -4.500 1.00 97.75 84 THR A CA 1
ATOM 627 C C . THR A 1 84 ? -7.814 -6.140 -3.827 1.00 97.75 84 THR A C 1
ATOM 629 O O . THR A 1 84 ? -8.917 -5.709 -4.152 1.00 97.75 84 THR A O 1
ATOM 632 N N . ASP A 1 85 ? -7.673 -6.984 -2.807 1.00 98.25 85 ASP A N 1
ATOM 633 C CA . ASP A 1 85 ? -8.789 -7.410 -1.960 1.00 98.25 85 ASP A CA 1
ATOM 634 C C . ASP A 1 85 ? -9.229 -6.285 -1.004 1.00 98.25 85 ASP A C 1
ATOM 636 O O . ASP A 1 85 ? -8.685 -6.121 0.089 1.00 98.25 85 ASP A O 1
ATOM 640 N N . TYR A 1 86 ? -10.196 -5.470 -1.428 1.00 98.44 86 TYR A N 1
ATOM 641 C CA . TYR A 1 86 ? -10.724 -4.356 -0.633 1.00 98.44 86 TYR A CA 1
ATOM 642 C C . TYR A 1 86 ? -11.386 -4.832 0.668 1.00 98.44 86 TYR A C 1
ATOM 644 O O . TYR A 1 86 ? -11.052 -4.337 1.746 1.00 98.44 86 TYR A O 1
ATOM 652 N N . ASN A 1 87 ? -12.277 -5.823 0.573 1.00 98.25 87 ASN A N 1
ATOM 653 C CA . ASN A 1 87 ? -13.044 -6.333 1.710 1.00 98.25 87 ASN A CA 1
ATOM 654 C C . ASN A 1 87 ? -12.139 -6.969 2.761 1.00 98.25 87 ASN A C 1
ATOM 656 O O . ASN A 1 87 ? -12.247 -6.640 3.944 1.00 98.25 87 ASN A O 1
ATOM 660 N N . GLY A 1 88 ? -11.226 -7.845 2.337 1.00 98.25 88 GLY A N 1
ATOM 661 C CA . GLY A 1 88 ? -10.311 -8.516 3.250 1.00 98.25 88 GLY A CA 1
ATOM 662 C C . GLY A 1 88 ? -9.352 -7.546 3.930 1.00 98.25 88 GLY A C 1
ATOM 663 O O . GLY A 1 88 ? -9.083 -7.702 5.118 1.00 98.25 88 GLY A O 1
ATOM 664 N N . LYS A 1 89 ? -8.911 -6.487 3.240 1.00 98.31 89 LYS A N 1
ATOM 665 C CA . LYS A 1 89 ? -8.083 -5.440 3.854 1.00 98.31 89 LYS A CA 1
ATOM 666 C C . LYS A 1 89 ? -8.822 -4.647 4.928 1.00 98.31 89 LYS A C 1
ATOM 668 O O . LYS A 1 89 ? -8.243 -4.427 5.989 1.00 98.31 89 LYS A O 1
ATOM 673 N N . VAL A 1 90 ? -10.065 -4.228 4.673 1.00 98.38 90 VAL A N 1
ATOM 674 C CA . VAL A 1 90 ? -10.878 -3.527 5.684 1.00 98.38 90 VAL A CA 1
ATOM 675 C C . VAL A 1 90 ? -11.124 -4.444 6.880 1.00 98.38 90 VAL A C 1
ATOM 677 O O . VAL A 1 90 ? -10.860 -4.055 8.014 1.00 98.38 90 VAL A O 1
ATOM 680 N N . LYS A 1 91 ? -11.507 -5.701 6.636 1.00 98.31 91 LYS A N 1
ATOM 681 C CA . LYS A 1 91 ? -11.715 -6.698 7.693 1.00 98.31 91 LYS A CA 1
ATOM 682 C C . LYS A 1 91 ? -10.456 -6.953 8.527 1.00 98.31 91 LYS A C 1
ATOM 684 O O . LYS A 1 91 ? -10.532 -7.035 9.750 1.00 98.31 91 LYS A O 1
ATOM 689 N N . ALA A 1 92 ? -9.297 -7.075 7.881 1.00 98.31 92 ALA A N 1
ATOM 690 C CA . ALA A 1 92 ? -8.018 -7.255 8.562 1.00 98.31 92 ALA A CA 1
ATOM 691 C C . ALA A 1 92 ? -7.629 -6.023 9.393 1.00 98.31 92 ALA A C 1
ATOM 693 O O . ALA A 1 92 ? -7.099 -6.182 10.489 1.00 98.31 92 ALA A O 1
ATOM 694 N N . ALA A 1 93 ? -7.916 -4.815 8.899 1.00 98.19 93 ALA A N 1
ATOM 695 C CA . ALA A 1 93 ? -7.683 -3.579 9.640 1.00 98.19 93 ALA A CA 1
ATOM 696 C C . ALA A 1 93 ? -8.589 -3.470 10.876 1.00 98.19 93 ALA A C 1
ATOM 698 O O . ALA A 1 93 ? -8.088 -3.155 11.950 1.00 98.19 93 ALA A O 1
ATOM 699 N N . ILE A 1 94 ? -9.880 -3.799 10.749 1.00 98.12 94 ILE A N 1
ATOM 700 C CA . ILE A 1 94 ? -10.819 -3.832 11.883 1.00 98.12 94 ILE A CA 1
ATOM 701 C C . ILE A 1 94 ? -10.344 -4.836 12.936 1.00 98.12 94 ILE A C 1
ATOM 703 O O . ILE A 1 94 ? -10.218 -4.481 14.099 1.00 98.12 94 ILE A O 1
ATOM 707 N N . ARG A 1 95 ? -9.999 -6.065 12.531 1.00 97.88 95 ARG A N 1
ATOM 708 C CA . ARG A 1 95 ? -9.491 -7.089 13.458 1.00 97.88 95 ARG A CA 1
ATOM 709 C C . ARG A 1 95 ? -8.205 -6.657 14.169 1.00 97.88 95 ARG A C 1
ATOM 711 O O . ARG A 1 95 ? -7.984 -7.021 15.314 1.00 97.88 95 ARG A O 1
ATOM 718 N N . ALA A 1 96 ? -7.337 -5.902 13.502 1.00 98.19 96 ALA A N 1
ATOM 719 C CA . ALA A 1 96 ? -6.099 -5.442 14.120 1.00 98.19 96 ALA A CA 1
ATOM 720 C C . ALA A 1 96 ? -6.332 -4.473 15.292 1.00 98.19 96 ALA A C 1
ATOM 722 O O . ALA A 1 96 ? -5.458 -4.384 16.154 1.00 98.19 96 ALA A O 1
ATOM 723 N N . LEU A 1 97 ? -7.495 -3.811 15.355 1.00 98.00 97 LEU A N 1
ATOM 724 C CA . LEU A 1 97 ? -7.884 -2.949 16.477 1.00 98.00 97 LEU A CA 1
ATOM 725 C C . LEU A 1 97 ? -8.190 -3.732 17.766 1.00 98.00 97 LEU A C 1
ATOM 727 O O . LEU A 1 97 ? -8.273 -3.130 18.829 1.00 98.00 97 LEU A O 1
ATOM 731 N N . ASP A 1 98 ? -8.303 -5.065 17.708 1.00 96.31 98 ASP A N 1
ATOM 732 C CA . ASP A 1 98 ? -8.381 -5.899 18.916 1.00 96.31 98 ASP A CA 1
ATOM 733 C C . ASP A 1 98 ? -7.037 -5.946 19.674 1.00 96.31 98 ASP A C 1
ATOM 735 O O . ASP A 1 98 ? -7.004 -6.247 20.866 1.00 96.31 98 ASP A O 1
ATOM 739 N N . GLU A 1 99 ? -5.925 -5.664 18.985 1.00 97.19 99 GLU A N 1
ATOM 740 C CA . GLU A 1 99 ? -4.555 -5.752 19.517 1.00 97.19 99 GLU A CA 1
ATOM 741 C C . GLU A 1 99 ? -3.791 -4.413 19.464 1.00 97.19 99 GLU A C 1
ATOM 743 O O . GLU A 1 99 ? -2.688 -4.323 20.002 1.00 97.19 99 GLU A O 1
ATOM 748 N N . HIS A 1 100 ? -4.336 -3.389 18.797 1.00 98.38 100 HIS A N 1
ATOM 749 C CA . HIS A 1 100 ? -3.683 -2.096 18.570 1.00 98.38 100 HIS A CA 1
ATOM 750 C C . HIS A 1 100 ? -4.681 -0.951 18.755 1.00 98.38 100 HIS A C 1
ATOM 752 O O . HIS A 1 100 ? -5.841 -1.062 18.371 1.00 98.38 100 HIS A O 1
ATOM 758 N N . ASP A 1 101 ? -4.209 0.188 19.249 1.00 98.31 101 ASP A N 1
ATOM 759 C CA . ASP A 1 101 ? -5.045 1.370 19.480 1.00 98.31 101 ASP A CA 1
ATOM 760 C C . ASP A 1 101 ? -5.276 2.185 18.195 1.00 98.31 101 ASP A C 1
ATOM 762 O O . ASP A 1 101 ? -6.230 2.956 18.085 1.00 98.31 101 ASP A O 1
ATOM 766 N N . PHE A 1 102 ? -4.380 2.040 17.213 1.00 98.62 102 PHE A N 1
ATOM 767 C CA . PHE A 1 102 ? -4.419 2.766 15.947 1.00 98.62 102 PHE A CA 1
ATOM 768 C C . PHE A 1 102 ? -4.073 1.857 14.765 1.00 98.62 102 PHE A C 1
ATOM 770 O O . PHE A 1 102 ? -3.080 1.132 14.788 1.00 98.62 102 PHE A O 1
ATOM 777 N N . VAL A 1 103 ? -4.840 1.952 13.676 1.00 98.62 103 VAL A N 1
ATOM 778 C CA . VAL A 1 103 ? -4.555 1.231 12.429 1.00 98.62 103 VAL A CA 1
ATOM 779 C C . VAL A 1 103 ? -4.601 2.185 11.239 1.00 98.62 103 VAL A C 1
ATOM 781 O O . VAL A 1 103 ? -5.645 2.736 10.899 1.00 98.62 103 VAL A O 1
ATOM 784 N N . LEU A 1 104 ? -3.469 2.324 10.547 1.00 98.50 104 LEU A N 1
ATOM 785 C CA . LEU A 1 104 ? -3.390 2.961 9.236 1.00 98.50 104 LEU A CA 1
ATOM 786 C C . LEU A 1 104 ? -3.699 1.931 8.146 1.00 98.50 104 LEU A C 1
ATOM 788 O O . LEU A 1 104 ? -2.878 1.061 7.854 1.00 98.50 104 LEU A O 1
ATOM 792 N N . LEU A 1 105 ? -4.851 2.064 7.494 1.00 98.56 105 LEU A N 1
ATOM 793 C CA . LEU A 1 105 ? -5.191 1.309 6.290 1.00 98.56 105 LEU A CA 1
ATOM 794 C C . LEU A 1 105 ? -4.977 2.180 5.046 1.00 98.56 105 LEU A C 1
ATOM 796 O O . LEU A 1 105 ? -5.653 3.187 4.864 1.00 98.56 105 LEU A O 1
ATOM 800 N N . ASN A 1 106 ? -4.077 1.775 4.147 1.00 98.38 106 ASN A N 1
ATOM 801 C CA . ASN A 1 106 ? -3.854 2.469 2.875 1.00 98.38 106 ASN A CA 1
ATOM 802 C C . ASN A 1 106 ? -4.397 1.665 1.687 1.00 98.38 106 ASN A C 1
ATOM 804 O O . ASN A 1 106 ? -4.089 0.478 1.523 1.00 98.38 106 ASN A O 1
ATOM 808 N N . ILE A 1 107 ? -5.156 2.323 0.807 1.00 98.06 107 ILE A N 1
ATOM 809 C CA . ILE A 1 107 ? -5.669 1.751 -0.444 1.00 98.06 107 ILE A CA 1
ATOM 810 C C . ILE A 1 107 ? -5.147 2.574 -1.626 1.00 98.06 107 ILE A C 1
ATOM 812 O O . ILE A 1 107 ? -5.573 3.697 -1.854 1.00 98.06 107 ILE A O 1
ATOM 816 N N . LYS A 1 108 ? -4.235 1.984 -2.408 1.00 97.38 108 LYS A N 1
ATOM 817 C CA . LYS A 1 108 ? -3.523 2.661 -3.506 1.00 97.38 108 LYS A CA 1
ATOM 818 C C . LYS A 1 108 ? -4.332 2.810 -4.801 1.00 97.38 108 LYS A C 1
ATOM 820 O O . LYS A 1 108 ? -4.017 3.651 -5.638 1.00 97.38 108 LYS A O 1
ATOM 825 N N . ALA A 1 109 ? -5.350 1.973 -4.988 1.00 97.50 109 ALA A N 1
ATOM 826 C CA . ALA A 1 109 ? -6.047 1.816 -6.261 1.00 97.50 109 ALA A CA 1
ATOM 827 C C . ALA A 1 109 ? -6.612 3.121 -6.883 1.00 97.50 109 ALA A C 1
ATOM 829 O O . ALA A 1 109 ? -6.466 3.267 -8.098 1.00 97.50 109 ALA A O 1
ATOM 830 N N . PRO A 1 110 ? -7.184 4.088 -6.126 1.00 97.00 110 PRO A N 1
ATOM 831 C CA . PRO A 1 110 ? -7.691 5.336 -6.711 1.00 97.00 110 PRO A CA 1
ATOM 832 C C . PRO A 1 110 ? -6.613 6.178 -7.401 1.00 97.00 110 PRO A C 1
ATOM 834 O O . PRO A 1 110 ? -6.896 6.857 -8.386 1.00 97.00 110 PRO A O 1
ATOM 837 N N . ASP A 1 111 ? -5.382 6.132 -6.890 1.00 97.31 111 ASP A N 1
ATOM 838 C CA . ASP A 1 111 ? -4.251 6.869 -7.451 1.00 97.31 111 ASP A CA 1
ATOM 839 C C . ASP A 1 111 ? -3.770 6.255 -8.773 1.00 97.31 111 ASP A C 1
ATOM 841 O O . ASP A 1 111 ? -3.476 6.978 -9.719 1.00 97.31 111 ASP A O 1
ATOM 845 N N . ILE A 1 112 ? -3.778 4.918 -8.875 1.00 95.88 112 ILE A N 1
ATOM 846 C CA . ILE A 1 112 ? -3.461 4.211 -10.128 1.00 95.88 112 ILE A CA 1
ATOM 847 C C . ILE A 1 112 ? -4.434 4.634 -11.232 1.00 95.88 112 ILE A C 1
ATOM 849 O O . ILE A 1 112 ? -4.008 5.080 -12.290 1.00 95.88 112 ILE A O 1
ATOM 853 N N . ALA A 1 113 ? -5.739 4.600 -10.951 1.00 96.00 113 ALA A N 1
ATOM 854 C CA . ALA A 1 113 ? -6.751 5.020 -11.917 1.00 96.00 113 ALA A CA 1
ATOM 855 C C . ALA A 1 113 ? -6.658 6.517 -12.285 1.00 96.00 113 ALA A C 1
ATOM 857 O O . ALA A 1 113 ? -7.012 6.910 -13.397 1.00 96.00 113 ALA A O 1
ATOM 858 N N . GLY A 1 114 ? -6.182 7.356 -11.356 1.00 96.25 114 GLY A N 1
ATOM 859 C CA . GLY A 1 114 ? -5.869 8.762 -11.609 1.00 96.25 114 GLY A CA 1
ATOM 860 C C . GLY A 1 114 ? -4.720 8.931 -12.604 1.00 96.25 114 GLY A C 1
ATOM 861 O O . GLY A 1 114 ? -4.903 9.579 -13.631 1.00 96.25 114 GLY A O 1
ATOM 862 N N . HIS A 1 115 ? -3.572 8.306 -12.333 1.00 94.94 115 HIS A N 1
ATOM 863 C CA . HIS A 1 115 ? -2.398 8.343 -13.213 1.00 94.94 115 HIS A CA 1
ATOM 864 C C . HIS A 1 115 ? -2.648 7.733 -14.596 1.00 94.94 115 HIS A C 1
ATOM 866 O O . HIS A 1 115 ? -2.113 8.236 -15.580 1.00 94.94 115 HIS A O 1
ATOM 872 N N . ASP A 1 116 ? -3.497 6.707 -14.681 1.00 93.62 116 ASP A N 1
ATOM 873 C CA . ASP A 1 116 ? -3.891 6.082 -15.948 1.00 93.62 116 ASP A CA 1
ATOM 874 C C . ASP A 1 116 ? -4.912 6.923 -16.743 1.00 93.62 116 ASP A C 1
ATOM 876 O O . ASP A 1 116 ? -5.381 6.498 -17.799 1.00 93.62 116 ASP A O 1
ATOM 880 N N . GLY A 1 117 ? -5.308 8.103 -16.244 1.00 94.81 117 GLY A N 1
ATOM 881 C CA . GLY A 1 117 ? -6.258 8.988 -16.924 1.00 94.81 117 GLY A CA 1
ATOM 882 C C . GLY A 1 117 ? -7.654 8.379 -17.083 1.00 94.81 117 GLY A C 1
ATOM 883 O O . GLY A 1 117 ? -8.386 8.739 -18.004 1.00 94.81 117 GLY A O 1
ATOM 884 N N . SER A 1 118 ? -8.030 7.435 -16.212 1.00 95.88 118 SER A N 1
ATOM 885 C CA . SER A 1 118 ? -9.266 6.658 -16.334 1.00 95.88 118 SER A CA 1
ATOM 886 C C . SER A 1 118 ? -10.290 7.066 -15.267 1.00 95.88 118 SER A C 1
ATOM 888 O O . SER A 1 118 ? -10.328 6.485 -14.176 1.00 95.88 118 SER A O 1
ATOM 890 N N . PRO A 1 119 ? -11.149 8.070 -15.541 1.00 96.12 119 PRO A N 1
ATOM 891 C CA . PRO A 1 119 ? -12.131 8.549 -14.568 1.00 96.12 119 PRO A CA 1
ATOM 892 C C . PRO A 1 119 ? -13.179 7.487 -14.210 1.00 96.12 119 PRO A C 1
ATOM 894 O O . PRO A 1 119 ? -13.586 7.406 -13.054 1.00 96.12 119 PRO A O 1
ATOM 897 N N . LEU A 1 120 ? -13.581 6.642 -15.169 1.00 97.50 120 LEU A N 1
ATOM 898 C CA . LEU A 1 120 ? -14.542 5.560 -14.922 1.00 97.50 120 LEU A CA 1
ATOM 899 C C . LEU A 1 120 ? -13.950 4.489 -14.003 1.00 97.50 120 LEU A C 1
ATOM 901 O O . LEU A 1 120 ? -14.583 4.115 -13.024 1.00 97.50 120 LEU A O 1
ATOM 905 N N . LEU A 1 121 ? -12.703 4.074 -14.245 1.00 97.38 121 LEU A N 1
ATOM 906 C CA . LEU A 1 121 ? -12.026 3.138 -13.349 1.00 97.38 121 LEU A CA 1
ATOM 907 C C . LEU A 1 121 ? -11.847 3.738 -11.951 1.00 97.38 121 LEU A C 1
ATOM 909 O O . LEU A 1 121 ? -11.994 3.033 -10.954 1.00 97.38 121 LEU A O 1
ATOM 913 N N . LYS A 1 122 ? -11.545 5.039 -11.863 1.00 97.94 122 LYS A N 1
ATOM 914 C CA . LYS A 1 122 ? -11.393 5.722 -10.577 1.00 97.94 122 LYS A CA 1
ATOM 915 C C . LYS A 1 122 ? -12.704 5.734 -9.792 1.00 97.94 122 LYS A C 1
ATOM 917 O O . LYS A 1 122 ? -12.672 5.433 -8.601 1.00 97.94 122 LYS A O 1
ATOM 922 N N . ARG A 1 123 ? -13.836 6.015 -10.451 1.00 98.12 123 ARG A N 1
ATOM 923 C CA . ARG A 1 123 ? -15.179 5.865 -9.867 1.00 98.12 123 ARG A CA 1
ATOM 924 C C . ARG A 1 123 ? -15.392 4.437 -9.362 1.00 98.12 123 ARG A C 1
ATOM 926 O O . ARG A 1 123 ? -15.652 4.265 -8.179 1.00 98.12 123 ARG A O 1
ATOM 933 N N . ASP A 1 124 ? -15.212 3.432 -10.217 1.00 98.44 124 ASP A N 1
ATOM 934 C CA . ASP A 1 124 ? -15.499 2.028 -9.879 1.00 98.44 124 ASP A CA 1
ATOM 935 C C . ASP A 1 124 ? -14.653 1.532 -8.696 1.00 98.44 124 ASP A C 1
ATOM 937 O O . ASP A 1 124 ? -15.110 0.768 -7.847 1.00 98.44 124 ASP A O 1
ATOM 941 N N . VAL A 1 125 ? -13.394 1.966 -8.618 1.00 98.00 125 VAL A N 1
ATOM 942 C CA . VAL A 1 125 ? -12.517 1.667 -7.483 1.00 98.00 125 VAL A CA 1
ATOM 943 C C . VAL A 1 125 ? -13.002 2.348 -6.204 1.00 98.00 125 VAL A C 1
ATOM 945 O O . VAL A 1 125 ? -12.955 1.723 -5.146 1.00 98.00 125 VAL A O 1
ATOM 948 N N . ILE A 1 126 ? -13.449 3.604 -6.272 1.00 98.50 126 ILE A N 1
ATOM 949 C CA . ILE A 1 126 ? -13.992 4.316 -5.107 1.00 98.50 126 ILE A CA 1
ATOM 950 C C . ILE A 1 126 ? -15.278 3.638 -4.621 1.00 98.50 126 ILE A C 1
ATOM 952 O O . ILE A 1 126 ? -15.408 3.419 -3.423 1.00 98.50 126 ILE A O 1
ATOM 956 N N . GLU A 1 127 ? -16.166 3.213 -5.522 1.00 98.69 127 GLU A N 1
ATOM 957 C CA . GLU A 1 127 ? -17.381 2.460 -5.170 1.00 98.69 127 GLU A CA 1
ATOM 958 C C . GLU A 1 127 ? -17.054 1.126 -4.477 1.00 98.69 127 GLU A C 1
ATOM 960 O O . GLU A 1 127 ? -17.683 0.762 -3.485 1.00 98.69 127 GLU A O 1
ATOM 965 N N . LYS A 1 128 ? -16.017 0.407 -4.929 1.00 98.56 128 LYS A N 1
ATOM 966 C CA . LYS A 1 128 ? -15.536 -0.810 -4.245 1.00 98.56 128 LYS A CA 1
ATOM 967 C C . LYS A 1 128 ? -14.976 -0.525 -2.852 1.00 98.56 128 LYS A C 1
ATOM 969 O O . LYS A 1 128 ? -15.136 -1.350 -1.954 1.00 98.56 128 LYS A O 1
ATOM 974 N N . ILE A 1 129 ? -14.289 0.605 -2.680 1.00 98.44 129 ILE A N 1
ATOM 975 C CA . ILE A 1 129 ? -13.783 1.040 -1.373 1.00 98.44 129 ILE A CA 1
ATOM 976 C C . ILE A 1 129 ? -14.954 1.367 -0.451 1.00 98.44 129 ILE A C 1
ATOM 978 O O . ILE A 1 129 ? -14.970 0.870 0.668 1.00 98.44 129 ILE A O 1
ATOM 982 N N . ASP A 1 130 ? -15.928 2.143 -0.925 1.00 98.56 130 ASP A N 1
ATOM 983 C CA . ASP A 1 130 ? -17.134 2.507 -0.178 1.00 98.56 130 ASP A CA 1
ATOM 984 C C . ASP A 1 130 ? -17.892 1.261 0.305 1.00 98.56 130 ASP A C 1
ATOM 986 O O . ASP A 1 130 ? -18.102 1.086 1.506 1.00 98.56 130 ASP A O 1
ATOM 990 N N . ALA A 1 131 ? -18.156 0.314 -0.601 1.00 98.44 131 ALA A N 1
ATOM 991 C CA . ALA A 1 131 ? -18.790 -0.955 -0.257 1.00 98.44 131 ALA A CA 1
ATOM 992 C C . ALA A 1 131 ? -18.002 -1.738 0.812 1.00 98.44 131 ALA A C 1
ATOM 994 O O . ALA A 1 131 ? -18.593 -2.277 1.748 1.00 98.44 131 ALA A O 1
ATOM 995 N N . ALA A 1 132 ? -16.669 -1.783 0.709 1.00 98.38 132 ALA A N 1
ATOM 996 C CA . ALA A 1 132 ? -15.829 -2.466 1.692 1.00 98.38 132 ALA A CA 1
ATOM 997 C C . ALA A 1 132 ? -15.810 -1.756 3.053 1.00 98.38 132 ALA A C 1
ATOM 999 O O . ALA A 1 132 ? -15.796 -2.430 4.088 1.00 98.38 132 ALA A O 1
ATOM 1000 N N . LEU A 1 133 ? -15.822 -0.419 3.055 1.00 97.69 133 LEU A N 1
ATOM 1001 C CA . LEU A 1 133 ? -15.878 0.419 4.254 1.00 97.69 133 LEU A CA 1
ATOM 1002 C C . LEU A 1 133 ? -17.219 0.321 4.983 1.00 97.69 133 LEU A C 1
ATOM 1004 O O . LEU A 1 133 ? -17.261 0.649 6.164 1.00 97.69 133 LEU A O 1
ATOM 1008 N N . GLY A 1 134 ? -18.275 -0.208 4.358 1.00 97.62 134 GLY A N 1
ATOM 1009 C CA . GLY A 1 134 ? -19.528 -0.528 5.050 1.00 97.62 134 GLY A CA 1
ATOM 1010 C C . GLY A 1 134 ? -19.321 -1.368 6.321 1.00 97.62 134 GLY A C 1
ATOM 1011 O O . GLY A 1 134 ? -19.986 -1.127 7.324 1.00 97.62 134 GLY A O 1
ATOM 1012 N N . GLN A 1 135 ? -18.319 -2.259 6.334 1.00 97.81 135 GLN A N 1
ATOM 1013 C CA . GLN A 1 135 ? -17.934 -3.057 7.513 1.00 97.81 135 GLN A CA 1
ATOM 1014 C C . GLN A 1 135 ? -17.486 -2.200 8.714 1.00 97.81 135 GLN A C 1
ATOM 1016 O O . GLN A 1 135 ? -17.587 -2.631 9.856 1.00 97.81 135 GLN A O 1
ATOM 1021 N N . VAL A 1 136 ? -16.987 -0.982 8.482 1.00 96.75 136 VAL A N 1
ATOM 1022 C CA . VAL A 1 136 ? -16.552 -0.061 9.547 1.00 96.75 136 VAL A CA 1
ATOM 1023 C C . VAL A 1 136 ? -17.746 0.459 10.350 1.00 96.75 136 VAL A C 1
ATOM 1025 O O . VAL A 1 136 ? -17.619 0.717 11.546 1.00 96.75 136 VAL A O 1
ATOM 1028 N N . LEU A 1 137 ? -18.922 0.570 9.724 1.00 95.31 137 LEU A N 1
ATOM 1029 C CA . LEU A 1 137 ? -20.141 1.005 10.409 1.00 95.31 137 LEU A CA 1
ATOM 1030 C C . LEU A 1 137 ? -20.556 0.021 11.510 1.00 95.31 137 LEU A C 1
ATOM 1032 O O . LEU A 1 137 ? -21.082 0.456 12.534 1.00 95.31 137 LEU A O 1
ATOM 1036 N N . GLU A 1 138 ? -20.258 -1.271 11.338 1.00 95.62 138 GLU A N 1
ATOM 1037 C CA . GLU A 1 138 ? -20.583 -2.335 12.301 1.00 95.62 138 GLU A CA 1
ATOM 1038 C C . GLU A 1 138 ? -19.819 -2.199 13.626 1.00 95.62 138 GLU A C 1
ATOM 1040 O O . GLU A 1 138 ? -20.238 -2.764 14.632 1.00 95.62 138 GLU A O 1
ATOM 1045 N N . VAL A 1 139 ? -18.713 -1.449 13.632 1.00 96.25 139 VAL A N 1
ATOM 1046 C CA . VAL A 1 139 ? -17.858 -1.215 14.810 1.00 96.25 139 VAL A CA 1
ATOM 1047 C C . VAL A 1 139 ? -17.770 0.265 15.199 1.00 96.25 139 VAL A C 1
ATOM 1049 O O . VAL A 1 139 ? -16.957 0.646 16.042 1.00 96.25 139 VAL A O 1
ATOM 1052 N N . SER A 1 140 ? -18.589 1.118 14.577 1.00 95.62 140 SER A N 1
ATOM 1053 C CA . SER A 1 140 ? -18.517 2.581 14.707 1.00 95.62 140 SER A CA 1
ATOM 1054 C C . SER A 1 140 ? -18.817 3.115 16.111 1.00 95.62 140 SER A C 1
ATOM 1056 O O . SER A 1 140 ? -18.442 4.240 16.431 1.00 95.62 140 SER A O 1
ATOM 1058 N N . ASP A 1 141 ? -19.442 2.313 16.970 1.00 96.56 141 ASP A N 1
ATOM 1059 C CA . ASP A 1 141 ? -19.699 2.622 18.377 1.00 96.56 141 ASP A CA 1
ATOM 1060 C C . ASP A 1 141 ? -18.437 2.527 19.252 1.00 96.56 141 ASP A C 1
ATOM 1062 O O . ASP A 1 141 ? -18.412 3.053 20.366 1.00 96.56 141 ASP A O 1
ATOM 1066 N N . ARG A 1 142 ? -17.380 1.873 18.754 1.00 95.75 142 ARG A N 1
ATOM 1067 C CA . ARG A 1 142 ? -16.158 1.569 19.515 1.00 95.75 142 ARG A CA 1
ATOM 1068 C C . ARG A 1 142 ? -14.895 2.210 18.961 1.00 95.75 142 ARG A C 1
ATOM 1070 O O . ARG A 1 142 ? -13.867 2.165 19.633 1.00 95.75 142 ARG A O 1
ATOM 1077 N N . ILE A 1 143 ? -14.944 2.774 17.756 1.00 96.94 143 ILE A N 1
ATOM 1078 C CA . ILE A 1 143 ? -13.759 3.308 17.080 1.00 96.94 143 ILE A CA 1
ATOM 1079 C C . ILE A 1 143 ? -14.009 4.704 16.520 1.00 96.94 143 ILE A C 1
ATOM 1081 O O . ILE A 1 143 ? -15.107 5.040 16.081 1.00 96.94 143 ILE A O 1
ATOM 1085 N N . VAL A 1 144 ? -12.951 5.510 16.463 1.00 97.75 144 VAL A N 1
ATOM 1086 C CA . VAL A 1 144 ? -12.956 6.765 15.709 1.00 97.75 144 VAL A CA 1
ATOM 1087 C C . VAL A 1 144 ? -12.402 6.485 14.320 1.00 97.75 144 VAL A C 1
ATOM 1089 O O . VAL A 1 144 ? -11.270 6.030 14.176 1.00 97.75 144 VAL A O 1
ATOM 1092 N N . THR A 1 145 ? -13.197 6.771 13.291 1.00 97.38 145 THR A N 1
ATOM 1093 C CA . THR 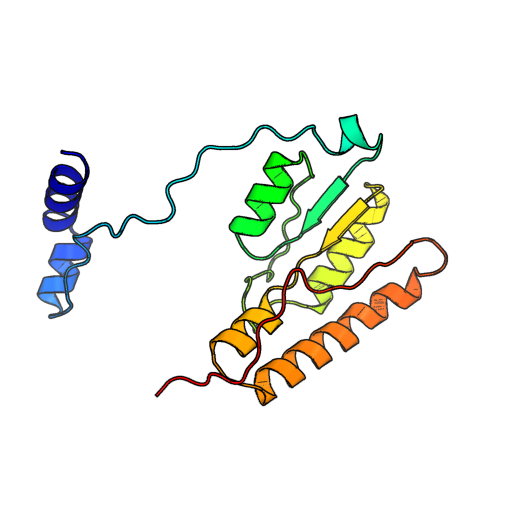A 1 145 ? -12.804 6.555 11.894 1.00 97.38 145 THR A CA 1
ATOM 1094 C C . THR A 1 145 ? -12.468 7.880 11.221 1.00 97.38 145 THR A C 1
ATOM 1096 O O . THR A 1 145 ? -13.235 8.837 11.298 1.00 97.38 145 THR A O 1
ATOM 1099 N N . CYS A 1 146 ? -11.340 7.919 10.512 1.00 98.25 146 CYS A N 1
ATOM 1100 C CA . CYS A 1 146 ? -10.950 9.027 9.646 1.00 98.25 146 CYS A CA 1
ATOM 1101 C C . CYS A 1 146 ? -10.661 8.494 8.238 1.00 98.25 146 CYS A C 1
ATOM 1103 O O . CYS A 1 146 ? -9.894 7.544 8.080 1.00 98.25 146 CYS A O 1
ATOM 1105 N N . ILE A 1 147 ? -11.276 9.102 7.222 1.00 97.94 147 ILE A N 1
ATOM 1106 C CA . ILE A 1 147 ? -11.104 8.738 5.811 1.00 97.94 147 ILE A CA 1
ATOM 1107 C C . ILE A 1 147 ? -10.637 9.982 5.062 1.00 97.94 147 ILE A C 1
ATOM 1109 O O . ILE A 1 147 ? -11.283 11.026 5.117 1.00 97.94 147 ILE A O 1
ATOM 1113 N N . THR A 1 148 ? -9.515 9.873 4.355 1.00 98.12 148 THR A N 1
ATOM 1114 C CA . THR A 1 148 ? -8.969 10.959 3.535 1.00 98.12 148 THR A CA 1
ATOM 1115 C C . THR A 1 148 ? -8.093 10.406 2.411 1.00 98.12 148 THR A C 1
ATOM 1117 O O . THR A 1 148 ? -7.713 9.233 2.425 1.00 98.12 148 THR A O 1
ATOM 1120 N N . GLY A 1 149 ? -7.757 11.263 1.447 1.00 97.69 149 GLY A N 1
ATOM 1121 C CA . GLY A 1 149 ? -6.614 11.065 0.559 1.00 97.69 149 GLY A CA 1
ATOM 1122 C C . GLY A 1 149 ? -5.366 11.732 1.138 1.00 97.69 149 GLY A C 1
ATOM 1123 O O . GLY A 1 149 ? -5.465 12.743 1.835 1.00 97.69 149 GLY A O 1
ATOM 1124 N N . ASP A 1 150 ? -4.193 11.178 0.848 1.00 96.81 150 ASP A N 1
ATOM 1125 C CA . ASP A 1 150 ? -2.899 11.79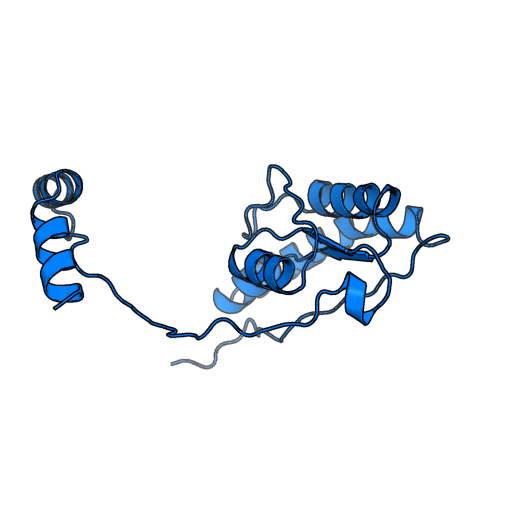9 1.148 1.00 96.81 150 ASP A CA 1
ATOM 1126 C C . ASP A 1 150 ? -2.550 12.912 0.148 1.00 96.81 150 ASP A C 1
ATOM 1128 O O . ASP A 1 150 ? -1.871 13.875 0.497 1.00 96.81 150 ASP A O 1
ATOM 1132 N N . HIS A 1 151 ? -3.065 12.817 -1.079 1.00 97.38 151 HIS A N 1
ATOM 1133 C CA . HIS A 1 151 ? -3.009 13.874 -2.081 1.00 97.38 151 HIS A CA 1
ATOM 1134 C C . HIS A 1 151 ? -4.143 13.744 -3.109 1.00 97.38 151 HIS A C 1
ATOM 1136 O O . HIS A 1 151 ? -4.938 12.802 -3.099 1.00 97.38 151 HIS A O 1
ATOM 1142 N N . SER A 1 152 ? -4.228 14.720 -4.016 1.00 96.81 152 SER A N 1
ATOM 1143 C CA . SER A 1 152 ? -5.112 14.657 -5.182 1.00 96.81 152 SER A CA 1
ATOM 1144 C C . SER A 1 152 ? -4.372 14.111 -6.399 1.00 96.81 152 SER A C 1
ATOM 1146 O O . SER A 1 152 ? -3.256 14.535 -6.684 1.00 96.81 152 SER A O 1
ATOM 1148 N N . THR A 1 153 ? -5.041 13.241 -7.156 1.00 95.94 153 THR A N 1
ATOM 1149 C CA . THR A 1 153 ? -4.559 12.729 -8.453 1.00 95.94 153 THR A CA 1
ATOM 1150 C C . THR A 1 153 ? -5.688 12.829 -9.473 1.00 95.94 153 THR A C 1
ATOM 1152 O O . THR A 1 153 ? -6.514 11.914 -9.565 1.00 95.94 153 THR A O 1
ATOM 1155 N N . PRO A 1 154 ? -5.835 13.964 -10.172 1.00 94.31 154 PRO A N 1
ATOM 1156 C CA . PRO A 1 154 ? -6.890 14.147 -11.165 1.00 94.31 154 PRO A CA 1
ATOM 1157 C C . PRO A 1 154 ? -6.782 13.119 -12.298 1.00 94.31 154 PRO A C 1
ATOM 1159 O O . PRO A 1 154 ? -5.691 12.865 -12.790 1.00 94.31 154 PRO A O 1
ATOM 1162 N N . SER A 1 155 ? -7.914 12.570 -12.748 1.00 90.75 155 SER A N 1
ATOM 1163 C CA . SER A 1 155 ? -7.962 11.686 -13.931 1.00 90.75 155 SER A CA 1
ATOM 1164 C C . SER A 1 155 ? -7.919 12.459 -15.254 1.00 90.75 155 SER A C 1
ATOM 1166 O O . SER A 1 155 ? -7.971 11.864 -16.325 1.00 90.75 155 SER A O 1
ATOM 1168 N N . HIS A 1 156 ? -7.855 13.789 -15.189 1.00 77.12 156 HIS A N 1
ATOM 1169 C CA . HIS A 1 156 ? -7.642 14.646 -16.342 1.00 77.12 156 HIS A CA 1
ATOM 1170 C C . HIS A 1 156 ? -6.170 15.046 -16.368 1.00 77.12 156 HIS A C 1
ATOM 1172 O O . HIS A 1 156 ? -5.703 15.741 -15.465 1.00 77.12 156 HIS A O 1
ATOM 1178 N N . HIS A 1 157 ? -5.447 14.662 -17.416 1.00 58.03 157 HIS A N 1
ATOM 1179 C CA . HIS A 1 157 ? -4.226 15.365 -17.783 1.00 58.03 157 HIS A CA 1
ATOM 1180 C C . HIS A 1 157 ? -4.510 16.306 -18.951 1.00 58.03 157 HIS A C 1
ATOM 1182 O O . HIS A 1 157 ? -4.968 15.895 -20.012 1.00 58.03 157 HIS A O 1
ATOM 1188 N N . HIS A 1 158 ? -4.232 17.593 -18.727 1.00 54.09 158 HIS A N 1
ATOM 1189 C CA . HIS A 1 158 ? -3.680 18.445 -19.771 1.00 54.09 158 HIS A CA 1
ATOM 1190 C C . HIS A 1 158 ? -2.259 17.940 -20.035 1.00 54.09 158 HIS A C 1
ATOM 1192 O O . HIS A 1 158 ? -1.428 17.948 -19.129 1.00 54.09 158 HIS A O 1
ATOM 1198 N N . GLY A 1 159 ? -2.024 17.452 -21.248 1.00 46.62 159 GLY A N 1
ATOM 1199 C CA . GLY A 1 159 ? -0.743 16.911 -21.690 1.00 46.62 159 GLY A CA 1
ATOM 1200 C C . GLY A 1 159 ? -0.834 16.457 -23.140 1.00 46.62 159 GLY A C 1
ATOM 1201 O O . GLY A 1 159 ? -0.830 15.259 -23.409 1.00 46.62 159 GLY A O 1
ATOM 1202 N N . ALA A 1 160 ? -1.011 17.436 -24.032 1.00 35.38 160 ALA A N 1
ATOM 1203 C CA . ALA A 1 160 ? -0.412 17.387 -25.362 1.00 35.38 160 ALA A CA 1
ATOM 1204 C C . ALA A 1 160 ? 1.098 17.634 -25.229 1.00 35.38 160 ALA A C 1
ATOM 1206 O O . ALA A 1 160 ? 1.476 18.346 -24.266 1.00 35.38 160 ALA A O 1
#

Secondary structure (DSSP, 8-state):
-HHHHHHHHHHTSHHHHHHHHTTPPP------------PPPPPHHHHHS--EEEE-SSHHHHHHHHHTTPEEE--TT--SSTTS-HHHHHHHHHHHTTT-SEEEE---HHHHHHHTT-HHHHHHHHHHHHHHHHHHHTTTTT-------SS---SPPP--

pLDDT: mean 95.45, std 8.03, range [35.38, 98.69]

Sequence (160 aa):
AYLDKAMKILDDSEENKERVRKGLPSANELLLRGAGVTPRLEPFKEKYGLEGACLAGIPLITGIGNLAGLKLLRHPGATGRVDTDYNGKVKAAIRALDEHDFVLLNIKAPDIAGHDGSPLLKRDVIEKIDAALGQVLEVSDRIVTCITGDHSTPSHHHGA